Protein AF-A0A9D6IJ43-F1 (afdb_monomer_lite)

Radius of gyration: 37.32 Å; chains: 1; bounding box: 62×107×74 Å

pLDDT: mean 72.72, std 16.73, range [39.19, 91.06]

Secondary structure (DSSP, 8-state):
--------S-TT-HHHHHHHHHHHHHHHHH-HHHHTTEEEEEEETTEEEEEESSHHHHHHHHHTHHHHHHHHHTTGGG--SEEEEEESS--TTTT----------PPPPPPPPP-------------------

Foldseek 3Di:
DDDPDCPDDDPPDPFVVLQVVCQVCVCVLVHDVLNVQKGFDGDDDLETEIEGQDPVSVVVCVVCFVVSQVSLVVVPPSRRPYYDYDYPPDPPPVPPPPPPPPDPPDPDPPPDDPDPPPDDDDDDDDDDDDDDD

Sequence (133 aa):
MSILFDAGRGMADERGYKLALMAGLWRSTVGDAIASNTEVVDWNGPTIDVLCSGPRWKSQLESLRAEILEKLGHLGEHAPTEVRFRLASGDRDDSRPRPRRPRPRRPRPGPRPPASRRVSPRRSGKERTRSSG

Structure (mmCIF, N/CA/C/O backbone):
data_AF-A0A9D6IJ43-F1
#
_entry.id   AF-A0A9D6IJ43-F1
#
loop_
_atom_site.group_PDB
_atom_site.id
_atom_site.type_symbol
_atom_site.label_atom_id
_atom_site.label_alt_id
_atom_site.label_comp_id
_atom_site.label_asym_id
_atom_site.label_entity_id
_atom_site.label_seq_id
_atom_site.pdbx_PDB_ins_code
_atom_site.Cartn_x
_atom_site.Cartn_y
_atom_site.Cartn_z
_atom_site.occupancy
_atom_site.B_iso_or_equiv
_atom_site.auth_seq_id
_atom_site.auth_comp_id
_atom_site.auth_asym_id
_atom_site.auth_atom_id
_atom_site.pdbx_PDB_model_num
ATOM 1 N N . MET A 1 1 ? 1.209 -20.454 -10.148 1.00 39.19 1 MET A N 1
ATOM 2 C CA . MET A 1 1 ? 2.577 -19.897 -10.124 1.00 39.19 1 MET A CA 1
ATOM 3 C C . MET A 1 1 ? 2.798 -19.329 -8.738 1.00 39.19 1 MET A C 1
ATOM 5 O O . MET A 1 1 ? 2.276 -18.266 -8.440 1.00 39.19 1 MET A O 1
ATOM 9 N N . SER A 1 2 ? 3.448 -20.103 -7.873 1.00 44.28 2 SER A N 1
ATOM 10 C CA . SER A 1 2 ? 3.738 -19.714 -6.494 1.00 44.28 2 SER A CA 1
ATOM 11 C C . SER A 1 2 ? 5.074 -18.985 -6.483 1.00 44.28 2 SER A C 1
ATOM 13 O O . SER A 1 2 ? 6.088 -19.573 -6.853 1.00 44.28 2 SER A O 1
ATOM 15 N N . ILE A 1 3 ? 5.064 -17.705 -6.123 1.00 49.53 3 ILE A N 1
ATOM 16 C CA . ILE A 1 3 ? 6.289 -16.931 -5.935 1.00 49.53 3 ILE A CA 1
ATOM 17 C C . ILE A 1 3 ? 6.798 -17.289 -4.540 1.00 49.53 3 ILE A C 1
ATOM 19 O O . ILE A 1 3 ? 6.178 -16.965 -3.528 1.00 49.53 3 ILE A O 1
ATOM 23 N N . LEU A 1 4 ? 7.865 -18.079 -4.522 1.00 45.38 4 LEU A N 1
ATOM 24 C CA . LEU A 1 4 ? 8.601 -18.486 -3.338 1.00 45.38 4 LEU A CA 1
ATOM 25 C C . LEU A 1 4 ? 9.279 -17.226 -2.777 1.00 45.38 4 LEU A C 1
ATOM 27 O O . LEU A 1 4 ? 10.245 -16.742 -3.362 1.00 45.38 4 LEU A O 1
ATOM 31 N N . PHE A 1 5 ? 8.733 -16.654 -1.702 1.00 44.56 5 PHE A N 1
ATOM 32 C CA . PHE A 1 5 ? 9.404 -15.591 -0.954 1.00 44.56 5 PHE A CA 1
ATOM 33 C C . PHE A 1 5 ? 10.703 -16.175 -0.392 1.00 44.56 5 PHE A C 1
ATOM 35 O O . PHE A 1 5 ? 10.680 -17.097 0.425 1.00 44.56 5 PHE A O 1
ATOM 42 N N . ASP A 1 6 ? 11.828 -15.670 -0.888 1.00 40.28 6 ASP A N 1
ATOM 43 C CA . ASP A 1 6 ? 13.179 -16.007 -0.453 1.00 40.28 6 ASP A CA 1
ATOM 44 C C . ASP A 1 6 ? 13.350 -15.541 1.006 1.00 40.28 6 ASP A C 1
ATOM 46 O O . ASP A 1 6 ? 13.722 -14.406 1.301 1.00 40.28 6 ASP A O 1
ATOM 50 N N . ALA A 1 7 ? 12.967 -16.405 1.950 1.00 46.34 7 ALA A N 1
ATOM 51 C CA . ALA A 1 7 ? 13.011 -16.180 3.397 1.00 46.34 7 ALA A CA 1
ATOM 52 C C . ALA A 1 7 ? 14.439 -16.352 3.959 1.00 46.34 7 ALA A C 1
ATOM 54 O O . ALA A 1 7 ? 14.655 -17.011 4.976 1.00 46.34 7 ALA A O 1
ATOM 55 N N . GLY A 1 8 ? 15.432 -15.803 3.255 1.00 41.31 8 GLY A N 1
ATOM 56 C CA . GLY A 1 8 ? 16.832 -16.199 3.358 1.00 41.31 8 GLY A CA 1
ATOM 57 C C . GLY A 1 8 ? 17.822 -15.119 3.795 1.00 41.31 8 GLY A C 1
ATOM 58 O O . GLY A 1 8 ? 18.982 -15.227 3.419 1.00 41.31 8 GLY A O 1
ATOM 59 N N . ARG A 1 9 ? 17.440 -14.072 4.546 1.00 46.19 9 ARG A N 1
ATOM 60 C CA . ARG A 1 9 ? 18.392 -13.211 5.299 1.00 46.19 9 ARG A CA 1
ATOM 61 C C . ARG A 1 9 ? 17.660 -12.133 6.106 1.00 46.19 9 ARG A C 1
ATOM 63 O O . ARG A 1 9 ? 17.075 -11.237 5.518 1.00 46.19 9 ARG A O 1
ATOM 70 N N . GLY A 1 10 ? 17.762 -12.177 7.437 1.00 43.44 10 GLY A N 1
ATOM 71 C CA . GLY A 1 10 ? 17.413 -11.035 8.299 1.00 43.44 10 GLY A CA 1
ATOM 72 C C . GLY A 1 10 ? 16.190 -11.211 9.204 1.00 43.44 10 GLY A C 1
ATOM 73 O O . GLY A 1 10 ? 15.339 -10.335 9.256 1.00 43.44 10 GLY A O 1
ATOM 74 N N . MET A 1 11 ? 16.101 -12.297 9.982 1.00 47.94 11 MET A N 1
ATOM 75 C CA . MET A 1 11 ? 15.107 -12.404 11.072 1.00 47.94 11 MET A CA 1
ATOM 76 C C . MET A 1 11 ? 15.395 -11.480 12.284 1.00 47.94 11 MET A C 1
ATOM 78 O O . MET A 1 11 ? 14.713 -11.587 13.297 1.00 47.94 11 MET A O 1
ATOM 82 N N . ALA A 1 12 ? 16.388 -10.583 12.215 1.00 56.03 12 ALA A N 1
ATOM 83 C CA . ALA A 1 12 ? 16.789 -9.711 13.329 1.00 56.03 12 ALA A CA 1
ATOM 84 C C . ALA A 1 12 ? 16.424 -8.226 13.140 1.00 56.03 12 ALA A C 1
ATOM 86 O O . ALA A 1 12 ? 16.689 -7.424 14.032 1.00 56.03 12 ALA A O 1
ATOM 87 N N . ASP A 1 13 ? 15.810 -7.853 12.013 1.00 72.12 13 ASP A N 1
ATOM 88 C CA . ASP A 1 13 ? 15.420 -6.469 11.752 1.00 72.12 13 ASP A CA 1
ATOM 89 C C . ASP A 1 13 ? 13.925 -6.276 12.028 1.00 72.12 13 ASP A C 1
ATOM 91 O O . ASP A 1 13 ? 13.072 -6.904 11.398 1.00 72.12 13 ASP A O 1
ATOM 95 N N . GLU A 1 14 ? 13.593 -5.352 12.937 1.00 74.75 14 GLU A N 1
ATOM 96 C CA . GLU A 1 14 ? 12.218 -4.918 13.251 1.00 74.75 14 GLU A CA 1
ATOM 97 C C . GLU A 1 14 ? 11.404 -4.615 11.974 1.00 74.75 14 GLU A C 1
ATOM 99 O O . GLU A 1 14 ? 10.199 -4.862 11.900 1.00 74.75 14 GLU A O 1
ATOM 104 N N . ARG A 1 15 ? 12.091 -4.136 10.930 1.00 78.69 15 ARG A N 1
ATOM 105 C CA . ARG A 1 15 ? 11.533 -3.875 9.599 1.00 78.69 15 ARG A CA 1
ATOM 106 C C . ARG A 1 15 ? 10.999 -5.134 8.922 1.00 78.69 15 ARG A C 1
ATOM 108 O O . ARG A 1 15 ? 9.899 -5.093 8.385 1.00 78.69 15 ARG A O 1
ATOM 115 N N . GLY A 1 16 ? 11.739 -6.241 8.968 1.00 80.69 16 GLY A N 1
ATOM 116 C CA . GLY A 1 16 ? 11.326 -7.508 8.361 1.00 80.69 16 GLY A CA 1
ATOM 117 C C . GLY A 1 16 ? 10.090 -8.090 9.045 1.00 80.69 16 GLY A C 1
ATOM 118 O O . GLY A 1 16 ? 9.164 -8.539 8.372 1.00 80.69 16 GLY A O 1
ATOM 119 N N . TYR A 1 17 ? 10.028 -7.991 10.378 1.00 83.75 17 TYR A N 1
ATOM 120 C CA . TYR A 1 17 ? 8.843 -8.381 11.145 1.00 83.75 17 TYR A CA 1
ATOM 121 C C . TYR A 1 17 ? 7.620 -7.522 10.788 1.00 83.75 17 TYR A C 1
ATOM 123 O O . TYR A 1 17 ? 6.562 -8.063 10.463 1.00 83.75 17 TYR A O 1
ATOM 131 N N . LYS A 1 18 ? 7.765 -6.188 10.783 1.00 84.56 18 LYS A N 1
ATOM 132 C CA . LYS A 1 18 ? 6.673 -5.267 10.423 1.00 84.56 18 LYS A CA 1
ATOM 133 C C . LYS A 1 18 ? 6.206 -5.469 8.983 1.00 84.56 18 LYS A C 1
ATOM 135 O O . LYS A 1 18 ? 5.003 -5.483 8.739 1.00 84.56 18 LYS A O 1
ATOM 140 N N . LEU A 1 19 ? 7.126 -5.694 8.046 1.00 85.44 19 LEU A N 1
ATOM 141 C CA . LEU A 1 19 ? 6.802 -5.983 6.651 1.00 85.44 19 LEU A CA 1
ATOM 142 C C . LEU A 1 19 ? 5.989 -7.277 6.515 1.00 85.44 19 LEU A C 1
ATOM 144 O O . LEU A 1 19 ? 4.954 -7.273 5.854 1.00 85.44 19 LEU A O 1
ATOM 148 N N . ALA A 1 20 ? 6.409 -8.362 7.174 1.00 85.12 20 ALA A N 1
ATOM 149 C CA . ALA A 1 20 ? 5.684 -9.632 7.151 1.00 85.12 20 ALA A CA 1
ATOM 150 C C . ALA A 1 20 ? 4.283 -9.510 7.777 1.00 85.12 20 ALA A C 1
ATOM 152 O O . ALA A 1 20 ? 3.307 -10.026 7.228 1.00 85.12 20 ALA A O 1
ATOM 153 N N . LEU A 1 21 ? 4.171 -8.780 8.892 1.00 86.19 21 LEU A N 1
ATOM 154 C CA . LEU A 1 21 ? 2.898 -8.513 9.558 1.00 86.19 21 LEU A CA 1
ATOM 155 C C . LEU A 1 21 ? 1.961 -7.685 8.663 1.00 86.19 21 LEU A C 1
ATOM 157 O O . LEU A 1 21 ? 0.797 -8.048 8.491 1.00 86.19 21 LEU A O 1
ATOM 161 N N . MET A 1 22 ? 2.472 -6.629 8.021 1.00 85.94 22 MET A N 1
ATOM 162 C CA . MET A 1 22 ? 1.709 -5.854 7.039 1.00 85.94 22 MET A CA 1
ATOM 163 C C . MET A 1 22 ? 1.284 -6.698 5.845 1.00 85.94 22 MET A C 1
ATOM 165 O O . MET A 1 22 ? 0.126 -6.629 5.455 1.00 85.94 22 MET A O 1
ATOM 169 N N . ALA A 1 23 ? 2.178 -7.506 5.273 1.00 85.50 23 ALA A N 1
ATOM 170 C CA . ALA A 1 23 ? 1.862 -8.351 4.125 1.00 85.50 23 ALA A CA 1
ATOM 171 C C . ALA A 1 23 ? 0.739 -9.354 4.448 1.00 85.50 23 ALA A C 1
ATOM 173 O O . ALA A 1 23 ? -0.162 -9.554 3.632 1.00 85.50 23 ALA A O 1
ATOM 174 N N . GLY A 1 24 ? 0.745 -9.926 5.658 1.00 85.69 24 GLY A N 1
ATOM 175 C CA . GLY A 1 24 ? -0.317 -10.816 6.131 1.00 85.69 24 GLY A CA 1
ATOM 176 C C . GLY A 1 24 ? -1.665 -10.114 6.327 1.00 85.69 24 GLY A C 1
ATOM 177 O O . GLY A 1 24 ? -2.709 -10.679 6.008 1.00 85.69 24 GLY A O 1
ATOM 178 N N . LEU A 1 25 ? -1.654 -8.870 6.812 1.00 87.00 25 LEU A N 1
ATOM 179 C CA . LEU A 1 25 ? -2.871 -8.097 7.082 1.00 87.00 25 LEU A CA 1
ATOM 180 C C . LEU A 1 25 ? -3.409 -7.356 5.859 1.00 87.00 25 LEU A C 1
ATOM 182 O O . LEU A 1 25 ? -4.608 -7.096 5.781 1.00 87.00 25 LEU A O 1
ATOM 186 N N . TRP A 1 26 ? -2.547 -7.045 4.891 1.00 87.69 26 TRP A N 1
ATOM 187 C CA . TRP A 1 26 ? -2.874 -6.248 3.714 1.00 87.69 26 TRP A CA 1
ATOM 188 C C . TRP A 1 26 ? -4.110 -6.791 3.004 1.00 87.69 26 TRP A C 1
ATOM 190 O O . TRP A 1 26 ? -5.077 -6.065 2.783 1.00 87.69 26 TRP A O 1
ATOM 200 N N . ARG A 1 27 ? -4.127 -8.103 2.747 1.00 87.81 27 ARG A N 1
ATOM 201 C CA . ARG A 1 27 ? -5.237 -8.787 2.078 1.00 87.81 27 ARG A CA 1
ATOM 202 C C . ARG A 1 27 ? -6.573 -8.623 2.800 1.00 87.81 27 ARG A C 1
ATOM 204 O O . ARG A 1 27 ? -7.579 -8.380 2.140 1.00 87.81 27 ARG A O 1
ATOM 211 N N . SER A 1 28 ? -6.580 -8.697 4.127 1.00 86.94 28 SER A N 1
ATOM 212 C CA . SER A 1 28 ? -7.786 -8.503 4.941 1.00 86.94 28 SER A CA 1
ATOM 213 C C . SER A 1 28 ? -8.228 -7.037 4.988 1.00 86.94 28 SER A C 1
ATOM 215 O O . SER A 1 28 ? -9.421 -6.757 5.043 1.00 86.94 28 SER A O 1
ATOM 217 N N . THR A 1 29 ? -7.280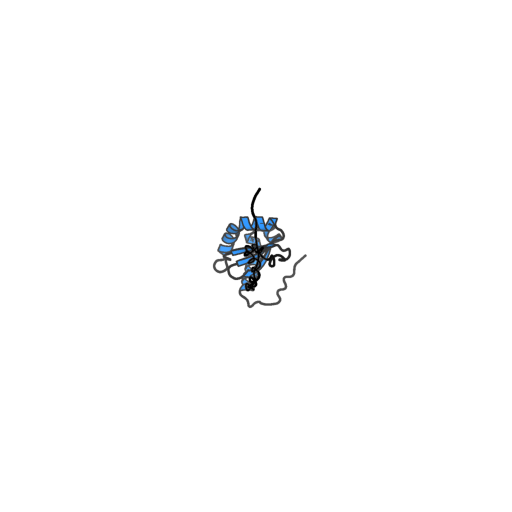 -6.100 4.926 1.00 86.94 29 THR A N 1
ATOM 218 C CA . THR A 1 29 ? -7.546 -4.657 4.986 1.00 86.94 29 THR A CA 1
ATOM 219 C C . THR A 1 29 ? -8.121 -4.102 3.683 1.00 86.94 29 THR A C 1
ATOM 221 O O . THR A 1 29 ? -9.099 -3.350 3.706 1.00 86.94 29 THR A O 1
ATOM 224 N N . VAL A 1 30 ? -7.510 -4.446 2.543 1.00 85.31 30 VAL A N 1
ATOM 225 C CA . VAL A 1 30 ? -7.885 -3.898 1.226 1.00 85.31 30 VAL A CA 1
ATOM 226 C C . VAL A 1 30 ? -8.780 -4.830 0.405 1.00 85.31 30 VAL A C 1
ATOM 228 O O . VAL A 1 30 ? -9.408 -4.394 -0.558 1.00 85.31 30 VAL A O 1
ATOM 231 N N . GLY A 1 31 ? -8.865 -6.107 0.780 1.00 87.38 31 GLY A N 1
ATOM 232 C CA . GLY A 1 31 ? -9.638 -7.129 0.081 1.00 87.38 31 GLY A CA 1
ATOM 233 C C . GLY A 1 31 ? -8.871 -7.835 -1.042 1.00 87.38 31 GLY A C 1
ATOM 234 O O . GLY A 1 31 ? -7.874 -7.341 -1.576 1.00 87.38 31 GLY A O 1
ATOM 235 N N . ASP A 1 32 ? -9.379 -9.007 -1.433 1.00 85.81 32 ASP A N 1
ATOM 236 C CA . ASP A 1 32 ? -8.745 -9.929 -2.387 1.00 85.81 32 ASP A CA 1
ATOM 237 C C . ASP A 1 32 ? -8.394 -9.296 -3.736 1.00 85.81 32 ASP A C 1
ATOM 239 O O . ASP A 1 32 ? -7.309 -9.522 -4.276 1.00 85.81 32 ASP A O 1
ATOM 243 N N . ALA A 1 33 ? -9.310 -8.498 -4.290 1.00 84.00 33 ALA A N 1
ATOM 244 C CA . ALA A 1 33 ? -9.143 -7.900 -5.611 1.00 84.00 33 ALA A CA 1
ATOM 245 C C . ALA A 1 33 ? -7.975 -6.906 -5.648 1.00 84.00 33 ALA A C 1
ATOM 247 O O . ALA A 1 33 ? -7.201 -6.895 -6.608 1.00 84.00 33 ALA A O 1
ATOM 248 N N . ILE A 1 34 ? -7.834 -6.097 -4.595 1.00 85.44 34 ILE A N 1
ATOM 249 C CA . ILE A 1 34 ? -6.750 -5.123 -4.476 1.00 85.44 34 ILE A CA 1
ATOM 250 C C . ILE A 1 34 ? -5.448 -5.856 -4.167 1.00 85.44 34 ILE A C 1
ATOM 252 O O . ILE A 1 34 ? -4.477 -5.682 -4.895 1.00 85.44 34 ILE A O 1
ATOM 256 N N . ALA A 1 35 ? -5.451 -6.749 -3.174 1.00 88.31 35 ALA A N 1
ATOM 257 C CA . ALA A 1 35 ? -4.272 -7.514 -2.776 1.00 88.31 35 ALA A CA 1
ATOM 258 C C . ALA A 1 35 ? -3.681 -8.361 -3.914 1.00 88.31 35 ALA A C 1
ATOM 260 O O . ALA A 1 35 ? -2.473 -8.516 -3.998 1.00 88.31 35 ALA A O 1
ATOM 261 N N . SER A 1 36 ? -4.504 -8.849 -4.845 1.00 87.62 36 SER A N 1
ATOM 262 C CA . SER A 1 36 ? -4.017 -9.577 -6.029 1.00 87.62 36 SER A CA 1
ATOM 263 C C . SER A 1 36 ? -3.282 -8.686 -7.041 1.00 87.62 36 SER A C 1
ATOM 265 O O . SER A 1 36 ? -2.585 -9.185 -7.919 1.00 87.62 36 SER A O 1
ATOM 267 N N . ASN A 1 37 ? -3.461 -7.368 -6.954 1.00 88.44 37 ASN A N 1
ATOM 268 C CA . ASN A 1 37 ? -2.888 -6.373 -7.860 1.00 88.44 37 ASN A CA 1
ATOM 269 C C . ASN A 1 37 ? -1.852 -5.470 -7.180 1.00 88.44 37 ASN A C 1
ATOM 271 O O . ASN A 1 37 ? -1.329 -4.548 -7.815 1.00 88.44 37 ASN A O 1
ATOM 275 N N . THR A 1 38 ? -1.572 -5.710 -5.900 1.00 89.56 38 THR A N 1
ATOM 276 C CA . THR A 1 38 ? -0.697 -4.874 -5.083 1.00 89.56 38 THR A CA 1
ATOM 277 C C . THR A 1 38 ? 0.160 -5.715 -4.160 1.00 89.56 38 THR A C 1
ATOM 279 O O . THR A 1 38 ? -0.333 -6.678 -3.586 1.00 89.56 38 THR A O 1
ATOM 282 N N . GLU A 1 39 ? 1.390 -5.292 -3.928 1.00 88.06 39 GLU A N 1
ATOM 283 C CA . GLU A 1 39 ? 2.331 -5.992 -3.064 1.00 88.06 39 GLU A CA 1
ATOM 284 C C . GLU A 1 39 ? 3.021 -4.997 -2.134 1.00 88.06 39 GLU A C 1
ATOM 286 O O . GLU A 1 39 ? 3.467 -3.940 -2.579 1.00 88.06 39 GLU A O 1
ATOM 291 N N . VAL A 1 40 ? 3.099 -5.314 -0.841 1.00 89.50 40 VAL A N 1
ATOM 292 C CA . VAL A 1 40 ? 3.868 -4.515 0.122 1.00 89.50 40 VAL A CA 1
ATOM 293 C C . VAL A 1 40 ? 5.327 -4.933 0.003 1.00 89.50 40 VAL A C 1
ATOM 295 O O . VAL A 1 40 ? 5.652 -6.094 0.229 1.00 89.50 40 VAL A O 1
ATOM 298 N N . VAL A 1 41 ? 6.194 -3.997 -0.370 1.00 88.62 41 VAL A N 1
ATOM 299 C CA . VAL A 1 41 ? 7.583 -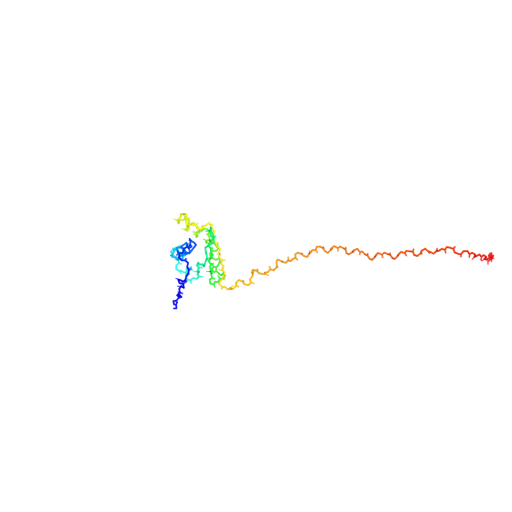4.312 -0.740 1.00 88.62 41 VAL A CA 1
ATOM 300 C C . VAL A 1 41 ? 8.579 -3.832 0.291 1.00 88.62 41 VAL A C 1
ATOM 302 O O . VAL A 1 41 ? 9.608 -4.473 0.485 1.00 88.62 41 VAL A O 1
ATOM 305 N N . ASP A 1 42 ? 8.288 -2.716 0.954 1.00 85.38 42 ASP A N 1
ATOM 306 C CA . ASP A 1 42 ? 9.209 -2.156 1.932 1.00 85.38 42 ASP A CA 1
ATOM 307 C C . ASP A 1 42 ? 8.479 -1.430 3.065 1.00 85.38 42 ASP A C 1
ATOM 309 O O . ASP A 1 42 ? 7.359 -0.927 2.910 1.00 85.38 42 ASP A O 1
ATOM 313 N N . TRP A 1 43 ? 9.153 -1.379 4.211 1.00 85.25 43 TRP A N 1
ATOM 314 C CA . TRP A 1 43 ? 8.733 -0.677 5.412 1.00 85.25 43 TRP A CA 1
ATOM 315 C C . TRP A 1 43 ? 9.828 0.307 5.832 1.00 85.25 43 TRP A C 1
ATOM 317 O O . TRP A 1 43 ? 10.869 -0.072 6.380 1.00 85.25 43 TRP A O 1
ATOM 327 N N . ASN A 1 44 ? 9.568 1.598 5.638 1.00 83.62 44 ASN A N 1
ATOM 328 C CA . ASN A 1 44 ? 10.489 2.673 5.977 1.00 83.62 44 ASN A CA 1
ATOM 329 C C . ASN A 1 44 ? 9.962 3.499 7.160 1.00 83.62 44 ASN A C 1
ATOM 331 O O . ASN A 1 44 ? 9.520 4.636 7.002 1.00 83.62 44 ASN A O 1
ATOM 335 N N . GLY A 1 45 ? 9.995 2.918 8.362 1.00 82.06 45 GLY A N 1
ATOM 336 C CA . GLY A 1 45 ? 9.615 3.615 9.596 1.0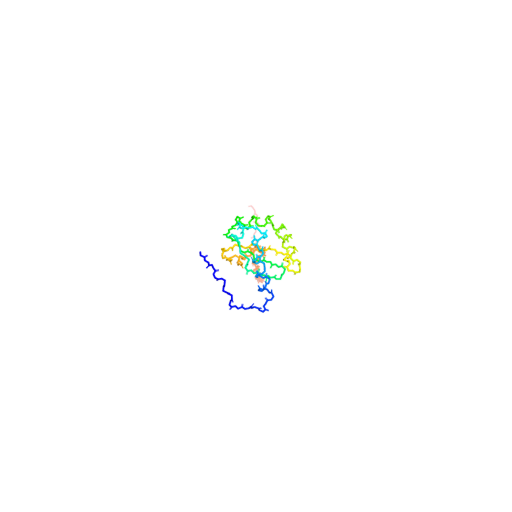0 82.06 45 GLY A CA 1
ATOM 337 C C . GLY A 1 45 ? 8.106 3.883 9.672 1.00 82.06 45 GLY A C 1
ATOM 338 O O . GLY A 1 45 ? 7.369 2.933 9.894 1.00 82.06 45 GLY A O 1
ATOM 339 N N . PRO A 1 46 ? 7.618 5.129 9.535 1.00 85.75 46 PRO A N 1
ATOM 340 C CA . PRO A 1 46 ? 6.181 5.410 9.496 1.00 85.75 46 PRO A CA 1
ATOM 341 C C . PRO A 1 46 ? 5.546 5.179 8.116 1.00 85.75 46 PRO A C 1
ATOM 343 O O . PRO A 1 46 ? 4.328 5.307 7.988 1.00 85.75 46 PRO A O 1
ATOM 346 N N . THR A 1 47 ? 6.340 4.886 7.082 1.00 87.88 47 THR A N 1
ATOM 347 C CA . THR A 1 47 ? 5.865 4.819 5.696 1.00 87.88 47 THR A CA 1
ATOM 348 C C . THR A 1 47 ? 5.971 3.409 5.126 1.00 87.88 47 THR A C 1
ATOM 350 O O . THR A 1 47 ? 7.054 2.823 5.138 1.00 87.88 47 THR A O 1
ATOM 353 N N . ILE A 1 48 ? 4.879 2.899 4.548 1.00 90.12 48 ILE A N 1
ATOM 354 C CA . ILE A 1 48 ? 4.899 1.664 3.748 1.00 90.12 48 ILE A CA 1
ATOM 355 C C . ILE A 1 48 ? 4.953 1.944 2.257 1.00 90.12 48 ILE A C 1
ATOM 357 O O . ILE A 1 48 ? 4.280 2.843 1.751 1.00 90.12 48 ILE A O 1
ATOM 361 N N . ASP A 1 49 ? 5.726 1.127 1.552 1.00 89.94 49 ASP A N 1
ATOM 362 C CA . ASP A 1 49 ? 5.813 1.143 0.101 1.00 89.94 49 ASP A CA 1
ATOM 363 C C . ASP A 1 49 ? 5.058 -0.039 -0.499 1.00 89.94 49 ASP A C 1
ATOM 365 O O . ASP A 1 49 ? 5.367 -1.205 -0.244 1.00 89.94 49 ASP A O 1
ATOM 369 N N . VAL A 1 50 ? 4.076 0.285 -1.338 1.00 90.44 50 VAL A N 1
ATOM 370 C CA . VAL A 1 50 ? 3.209 -0.690 -1.996 1.00 90.44 50 VAL A CA 1
ATOM 371 C C . VAL A 1 50 ? 3.394 -0.591 -3.504 1.00 90.44 50 VAL A C 1
ATOM 373 O O . VAL A 1 50 ? 3.120 0.449 -4.111 1.00 90.44 50 VAL A O 1
ATOM 376 N N . LEU A 1 51 ? 3.847 -1.675 -4.127 1.00 90.81 51 LEU A N 1
ATOM 377 C CA . LEU A 1 51 ? 3.868 -1.813 -5.576 1.00 90.81 51 LEU A CA 1
ATOM 378 C C . LEU A 1 51 ? 2.473 -2.144 -6.090 1.00 90.81 51 LEU A C 1
ATOM 380 O O . LEU A 1 51 ? 1.779 -2.995 -5.551 1.00 90.81 51 LEU A O 1
ATOM 384 N N . CYS A 1 52 ? 2.080 -1.486 -7.171 1.00 89.62 52 CYS A N 1
ATOM 385 C CA . CYS A 1 52 ? 0.826 -1.698 -7.874 1.00 89.62 52 CYS A CA 1
ATOM 386 C C . CYS A 1 52 ? 1.115 -2.243 -9.276 1.00 89.62 52 CYS A C 1
ATOM 388 O O . CYS A 1 52 ? 2.051 -1.789 -9.947 1.00 89.62 52 CYS A O 1
ATOM 390 N N . SER A 1 53 ? 0.261 -3.147 -9.755 1.00 86.50 53 SER A N 1
ATOM 391 C CA . SER A 1 53 ? 0.369 -3.747 -11.091 1.00 86.50 53 SER A CA 1
ATOM 392 C C . SER A 1 53 ? 0.135 -2.749 -12.234 1.00 86.50 53 SER A C 1
ATOM 394 O O . SER A 1 53 ? 0.587 -2.976 -13.354 1.00 86.50 53 SER A O 1
ATOM 396 N N . GLY A 1 54 ? -0.533 -1.616 -11.975 1.00 86.12 54 GLY A N 1
ATOM 397 C CA . GLY A 1 54 ? -0.805 -0.610 -13.000 1.00 86.12 54 GLY A CA 1
ATOM 398 C C . GLY A 1 54 ? -1.317 0.741 -12.479 1.00 86.12 54 GLY A C 1
ATOM 399 O O . GLY A 1 54 ? -1.713 0.864 -11.317 1.00 86.12 54 GLY A O 1
ATOM 400 N N . PRO A 1 55 ? -1.336 1.775 -13.345 1.00 86.94 55 PRO A N 1
ATOM 401 C CA . PRO A 1 55 ? -1.682 3.154 -12.978 1.00 86.94 55 PRO A CA 1
ATOM 402 C C . PRO A 1 55 ? -3.124 3.307 -12.492 1.00 86.94 55 PRO A C 1
ATOM 404 O O . PRO A 1 55 ? -3.378 4.094 -11.586 1.00 86.94 55 PRO A O 1
ATOM 407 N N . ARG A 1 56 ? -4.057 2.510 -13.030 1.00 88.75 56 ARG A N 1
ATOM 408 C CA . ARG A 1 56 ? -5.452 2.480 -12.569 1.00 88.75 56 ARG A CA 1
ATOM 409 C C . ARG A 1 56 ? -5.549 2.113 -11.087 1.00 88.75 56 ARG A C 1
ATOM 411 O O . ARG A 1 56 ? -6.235 2.800 -10.338 1.00 88.75 56 ARG A O 1
ATOM 418 N N . TRP A 1 57 ? -4.841 1.061 -10.675 1.00 88.88 57 TRP A N 1
ATOM 419 C CA . TRP A 1 57 ? -4.813 0.615 -9.282 1.00 88.88 57 TRP A CA 1
ATOM 420 C C . TRP A 1 57 ? -4.177 1.655 -8.376 1.00 88.88 57 TRP A C 1
ATOM 422 O O . TRP A 1 57 ? -4.744 1.968 -7.336 1.00 88.88 57 TRP A O 1
ATOM 432 N N . LYS A 1 58 ? -3.072 2.269 -8.813 1.00 88.56 58 LYS A N 1
ATOM 433 C CA . LYS A 1 58 ? -2.458 3.382 -8.087 1.00 88.56 58 LYS A CA 1
ATOM 434 C C . LYS A 1 58 ? -3.454 4.523 -7.844 1.00 88.56 58 LYS A C 1
ATOM 436 O O . LYS A 1 58 ? -3.623 4.934 -6.706 1.00 88.56 58 LYS A O 1
ATOM 441 N N . SER A 1 59 ? -4.143 5.014 -8.876 1.00 90.12 59 SER A N 1
ATOM 442 C CA . SER A 1 59 ? -5.122 6.103 -8.719 1.00 90.12 59 SER A CA 1
ATOM 443 C C . SER A 1 59 ? -6.294 5.727 -7.804 1.00 90.12 59 SER A C 1
ATOM 445 O O . SER A 1 59 ? -6.751 6.552 -7.012 1.00 90.12 59 SER A O 1
ATOM 447 N N . GLN A 1 60 ? -6.768 4.482 -7.888 1.00 90.00 60 GLN A N 1
ATOM 448 C CA . GLN A 1 60 ? -7.830 3.980 -7.018 1.00 90.00 60 GLN A CA 1
ATOM 449 C C . GLN A 1 60 ? -7.375 3.918 -5.553 1.00 90.00 60 GLN A C 1
ATOM 451 O O . GLN A 1 60 ? -8.086 4.387 -4.671 1.00 90.00 60 GLN A O 1
ATOM 456 N N . LEU A 1 61 ? -6.177 3.399 -5.298 1.00 89.62 61 LEU A N 1
ATOM 457 C CA . LEU A 1 61 ? -5.595 3.295 -3.960 1.00 89.62 61 LEU A CA 1
ATOM 458 C C . LEU A 1 61 ? -5.285 4.650 -3.334 1.00 89.62 61 LEU A C 1
ATOM 460 O O . LEU A 1 61 ? -5.538 4.835 -2.151 1.00 89.62 61 LEU A O 1
ATOM 464 N N . GLU A 1 62 ? -4.803 5.612 -4.122 1.00 90.75 62 GLU A N 1
ATOM 465 C CA . GLU A 1 62 ? -4.616 6.993 -3.659 1.00 90.75 62 GLU A CA 1
ATOM 466 C C . GLU A 1 62 ? -5.943 7.610 -3.196 1.00 90.75 62 GLU A C 1
ATOM 468 O O . GLU A 1 62 ? -5.982 8.309 -2.188 1.00 90.75 62 GLU A O 1
ATOM 473 N N . SER A 1 63 ? -7.050 7.296 -3.877 1.00 91.06 63 SER A N 1
ATOM 474 C CA . SER A 1 63 ? -8.383 7.764 -3.469 1.00 91.06 63 SER A CA 1
ATOM 475 C C . SER A 1 63 ? -8.863 7.097 -2.174 1.00 91.06 63 SER A C 1
ATOM 477 O O . SER A 1 63 ? -9.573 7.715 -1.388 1.00 91.06 63 SER A 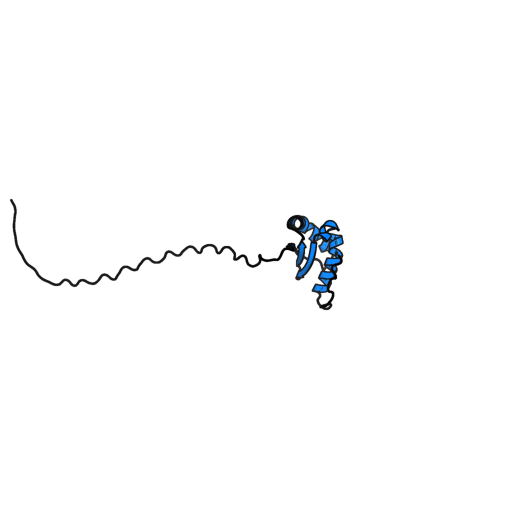O 1
ATOM 479 N N . LEU A 1 64 ? -8.447 5.850 -1.933 1.00 90.00 64 LEU A N 1
ATOM 480 C CA . LEU A 1 64 ? -8.759 5.074 -0.728 1.00 90.00 64 LEU A CA 1
ATOM 481 C C . LEU A 1 64 ? -7.703 5.229 0.377 1.00 90.00 64 LEU A C 1
ATOM 483 O O . LEU A 1 64 ? -7.800 4.583 1.417 1.00 90.00 64 LEU A O 1
ATOM 487 N N . ARG A 1 65 ? -6.687 6.079 0.184 1.00 89.56 65 ARG A N 1
ATOM 488 C CA . ARG A 1 65 ? -5.527 6.183 1.078 1.00 89.56 65 ARG A CA 1
ATOM 489 C C . ARG A 1 65 ? -5.921 6.465 2.525 1.00 89.56 65 ARG A C 1
ATOM 491 O O . ARG A 1 65 ? -5.359 5.853 3.427 1.00 89.56 65 ARG A O 1
ATOM 498 N N . ALA A 1 66 ? -6.868 7.378 2.736 1.00 89.31 66 ALA A N 1
ATOM 499 C CA . ALA A 1 66 ? -7.341 7.735 4.071 1.00 89.31 66 ALA A CA 1
ATOM 500 C C . ALA A 1 66 ? -8.023 6.547 4.767 1.00 89.31 66 ALA A C 1
ATOM 502 O O . ALA A 1 66 ? -7.688 6.238 5.903 1.00 89.31 66 ALA A O 1
ATOM 503 N N . GLU A 1 67 ? -8.896 5.831 4.054 1.00 89.19 67 GLU A N 1
ATOM 504 C CA . GLU A 1 67 ? -9.594 4.651 4.577 1.00 89.19 67 GLU A CA 1
ATOM 505 C C . GLU A 1 67 ? -8.617 3.504 4.882 1.00 89.19 67 GLU A C 1
ATOM 507 O O . GLU A 1 67 ? -8.733 2.824 5.898 1.00 89.19 67 GLU A O 1
ATOM 512 N N . ILE A 1 68 ? -7.614 3.297 4.023 1.00 88.12 68 ILE A N 1
ATOM 513 C CA . ILE A 1 68 ? -6.577 2.281 4.238 1.00 88.12 68 ILE A CA 1
ATOM 514 C C . ILE A 1 68 ? -5.739 2.629 5.471 1.00 88.12 68 ILE A C 1
ATOM 516 O O . ILE A 1 68 ? -5.495 1.756 6.300 1.00 88.12 68 ILE A O 1
ATOM 520 N N . LEU A 1 69 ? -5.321 3.889 5.617 1.00 88.62 69 LEU A N 1
ATOM 521 C CA . LEU A 1 69 ? -4.585 4.352 6.795 1.00 88.62 69 LEU A CA 1
ATOM 522 C C . LEU A 1 69 ? -5.409 4.216 8.076 1.00 88.62 69 LEU A C 1
ATOM 524 O O . LEU A 1 69 ? -4.864 3.798 9.089 1.00 88.62 69 LEU A O 1
ATOM 528 N N . GLU A 1 70 ? -6.707 4.508 8.032 1.00 88.81 70 GLU A N 1
ATOM 529 C CA . GLU A 1 70 ? -7.610 4.323 9.171 1.00 88.81 70 GLU A CA 1
ATOM 530 C C . GLU A 1 70 ? -7.693 2.846 9.579 1.00 88.81 70 GLU A C 1
ATOM 532 O O . GLU A 1 70 ? -7.470 2.506 10.742 1.00 88.81 70 GLU A O 1
ATOM 537 N N . LYS A 1 71 ? -7.897 1.945 8.609 1.00 86.62 71 LYS A N 1
ATOM 538 C CA . LYS A 1 71 ? -7.936 0.496 8.861 1.00 86.62 71 LYS A CA 1
ATOM 539 C C . LYS A 1 71 ? -6.617 -0.039 9.418 1.00 86.62 71 LYS A C 1
ATOM 541 O O . LYS A 1 71 ? -6.626 -0.858 10.333 1.00 86.62 71 LYS A O 1
ATOM 546 N N . LEU A 1 72 ? -5.486 0.429 8.889 1.00 84.31 72 LEU A N 1
ATOM 547 C CA . LEU A 1 72 ? -4.157 0.073 9.394 1.00 84.31 72 LEU A CA 1
ATOM 548 C C . LEU A 1 72 ? -3.849 0.742 10.745 1.00 84.31 72 LEU A C 1
ATOM 550 O O . LEU A 1 72 ? -3.077 0.195 11.527 1.00 84.31 72 LEU A O 1
ATOM 554 N N . GLY A 1 73 ? -4.489 1.872 11.053 1.00 84.31 73 GLY A N 1
ATOM 555 C CA . GLY A 1 73 ? -4.430 2.574 12.337 1.00 84.31 73 GLY A CA 1
ATOM 556 C C . GLY A 1 73 ? -4.851 1.710 13.525 1.00 84.31 73 GLY A C 1
ATOM 557 O O . GLY A 1 73 ? -4.305 1.844 14.619 1.00 84.31 73 GLY A O 1
ATOM 558 N N . HIS A 1 74 ? -5.746 0.745 13.303 1.00 80.19 74 HIS A N 1
ATOM 559 C CA . HIS A 1 74 ? -6.159 -0.217 14.329 1.00 80.19 74 HIS A CA 1
ATOM 560 C C . HIS A 1 74 ? -5.039 -1.165 14.790 1.00 80.19 74 HIS A C 1
ATOM 562 O O . HIS A 1 74 ? -5.217 -1.881 15.773 1.00 80.19 74 HIS A O 1
ATOM 568 N N . LEU A 1 75 ? -3.878 -1.153 14.129 1.00 75.38 75 LEU A N 1
ATOM 569 C CA . LEU A 1 75 ? -2.701 -1.945 14.498 1.00 75.38 75 LEU A CA 1
ATOM 570 C C . LEU A 1 75 ? -1.848 -1.294 15.600 1.00 75.38 75 LEU A C 1
ATOM 572 O O . LEU A 1 75 ? -0.810 -1.840 15.976 1.00 75.38 75 LEU A O 1
ATOM 576 N N . GLY A 1 76 ? -2.282 -0.150 16.142 1.00 77.75 76 GLY A N 1
ATOM 577 C CA . GLY A 1 76 ? -1.660 0.489 17.302 1.00 77.75 76 GLY A CA 1
ATOM 578 C C . GLY A 1 76 ? -0.251 1.000 17.001 1.00 77.75 76 GLY A C 1
ATOM 579 O O . GLY A 1 76 ? -0.042 1.714 16.024 1.00 77.75 76 GLY A O 1
ATOM 580 N N . GLU A 1 77 ? 0.737 0.625 17.819 1.00 74.75 77 GLU A N 1
ATOM 581 C CA . GLU A 1 77 ? 2.140 1.064 17.672 1.00 74.75 77 GLU A CA 1
ATOM 582 C C . GLU A 1 77 ? 2.821 0.607 16.370 1.00 74.75 77 GLU A C 1
ATOM 584 O O . GLU A 1 77 ? 3.919 1.057 16.038 1.00 74.75 77 GLU A O 1
ATOM 589 N N . HIS A 1 78 ? 2.194 -0.295 15.615 1.00 74.31 78 HIS A N 1
ATOM 590 C CA . HIS A 1 78 ? 2.707 -0.780 14.334 1.00 74.31 78 HIS A CA 1
ATOM 591 C C . HIS A 1 78 ? 1.968 -0.190 13.130 1.00 74.31 78 HIS A C 1
ATOM 593 O O . HIS A 1 78 ? 2.219 -0.606 11.999 1.00 74.31 78 HIS A O 1
ATOM 599 N N . ALA A 1 79 ? 1.067 0.769 13.355 1.00 82.31 79 ALA A N 1
ATOM 600 C CA . ALA A 1 79 ? 0.340 1.424 12.285 1.00 82.31 79 ALA A CA 1
ATOM 601 C C . ALA A 1 79 ? 1.260 2.358 11.474 1.00 82.31 79 ALA A C 1
ATOM 603 O O . ALA A 1 79 ? 1.940 3.215 12.050 1.00 82.31 79 ALA A O 1
ATOM 604 N N . PRO A 1 80 ? 1.274 2.247 10.135 1.00 85.06 80 PRO A N 1
ATOM 605 C CA . PRO A 1 80 ? 1.938 3.231 9.299 1.00 85.06 80 PRO A CA 1
ATOM 606 C C . PRO A 1 80 ? 1.196 4.566 9.384 1.00 85.06 80 PRO A C 1
ATOM 608 O O . PRO A 1 80 ? -0.031 4.622 9.352 1.00 85.06 80 PRO A O 1
ATOM 611 N N . THR A 1 81 ? 1.949 5.659 9.453 1.00 86.56 81 THR A N 1
ATOM 612 C CA . THR A 1 81 ? 1.411 7.024 9.351 1.00 86.56 81 THR A CA 1
ATOM 613 C C . THR A 1 81 ? 1.235 7.438 7.888 1.00 86.56 81 THR A C 1
ATOM 615 O O . THR A 1 81 ? 0.465 8.344 7.576 1.00 86.56 81 THR A O 1
ATOM 618 N N . GLU A 1 82 ? 1.946 6.777 6.970 1.00 88.88 82 GLU A N 1
ATOM 619 C CA . GLU A 1 82 ? 1.924 7.087 5.547 1.00 88.88 82 GLU A CA 1
ATOM 620 C C . GLU A 1 82 ? 1.983 5.826 4.668 1.00 88.88 82 GLU A C 1
ATOM 622 O O . GLU A 1 82 ? 2.648 4.842 4.985 1.00 88.88 82 GLU A O 1
ATOM 627 N N . VAL A 1 83 ? 1.301 5.869 3.520 1.00 90.06 83 VAL A N 1
ATOM 628 C CA . VAL A 1 83 ? 1.338 4.826 2.487 1.00 90.06 83 VAL A CA 1
ATOM 629 C C . VAL A 1 83 ? 1.757 5.462 1.172 1.00 90.06 83 VAL A C 1
ATOM 631 O O . VAL A 1 83 ? 1.183 6.474 0.765 1.00 90.06 83 VAL A O 1
ATOM 634 N N . ARG A 1 84 ? 2.743 4.864 0.500 1.00 90.00 84 ARG A N 1
ATOM 635 C CA . ARG A 1 84 ? 3.230 5.304 -0.806 1.00 90.00 84 ARG A CA 1
ATOM 636 C C . ARG A 1 84 ? 3.004 4.220 -1.854 1.00 90.00 84 ARG A C 1
ATOM 638 O O . ARG A 1 84 ? 3.542 3.119 -1.765 1.00 90.00 84 ARG A O 1
ATOM 645 N N . PHE A 1 85 ? 2.238 4.564 -2.886 1.00 90.81 85 PHE A N 1
ATOM 646 C CA . PHE A 1 85 ? 1.910 3.661 -3.986 1.00 90.81 85 PHE A CA 1
ATOM 647 C C . PHE A 1 85 ? 2.846 3.883 -5.183 1.00 90.81 85 PHE A C 1
ATOM 649 O O . PHE A 1 85 ? 2.876 4.950 -5.817 1.00 90.81 85 PHE A O 1
ATOM 656 N N . ARG A 1 86 ? 3.615 2.850 -5.525 1.00 88.81 86 ARG A N 1
ATOM 657 C CA . ARG A 1 86 ? 4.552 2.827 -6.654 1.00 88.81 86 ARG A CA 1
ATOM 658 C C . ARG A 1 86 ? 4.068 1.850 -7.727 1.00 88.81 86 ARG A C 1
ATOM 660 O O . ARG A 1 86 ? 3.254 0.979 -7.456 1.00 88.81 86 ARG A O 1
ATOM 667 N N . LEU A 1 87 ? 4.523 2.007 -8.967 1.00 86.69 87 LEU A N 1
ATOM 668 C CA . LEU A 1 87 ? 4.185 1.081 -10.056 1.00 86.69 87 LEU A CA 1
ATOM 669 C C . LEU A 1 87 ? 5.299 0.048 -10.212 1.00 86.69 87 LEU A C 1
ATOM 671 O O . LEU A 1 87 ? 6.468 0.415 -10.170 1.00 86.69 87 LEU A O 1
ATOM 675 N N . ALA A 1 88 ? 4.944 -1.216 -10.456 1.00 71.25 88 ALA A N 1
ATOM 676 C CA . ALA A 1 88 ? 5.907 -2.304 -10.678 1.00 71.25 88 ALA A CA 1
ATOM 677 C C . ALA A 1 88 ? 6.764 -2.137 -11.955 1.00 71.25 88 ALA A C 1
ATOM 679 O O . ALA A 1 88 ? 7.689 -2.906 -12.206 1.00 71.25 88 ALA A O 1
ATOM 680 N N . SER A 1 89 ? 6.490 -1.116 -12.768 1.00 54.56 89 SER A N 1
ATOM 681 C CA . SER A 1 89 ? 7.270 -0.806 -13.958 1.00 54.56 89 SER A CA 1
ATOM 682 C C . SER A 1 89 ? 8.428 0.113 -13.580 1.00 54.56 89 SER A C 1
ATOM 684 O O . SER A 1 89 ? 8.220 1.308 -13.404 1.00 54.56 89 SER A O 1
ATOM 686 N N . GLY A 1 90 ? 9.614 -0.492 -13.450 1.00 50.78 90 GLY A N 1
ATOM 687 C CA . GLY A 1 90 ? 10.929 0.105 -13.199 1.00 50.78 90 GLY A CA 1
ATOM 688 C C . GLY A 1 90 ? 10.971 1.625 -13.068 1.00 50.78 90 GLY A C 1
ATOM 689 O O . GLY A 1 90 ? 10.799 2.341 -14.055 1.00 50.78 90 GLY A O 1
ATOM 690 N N . ASP A 1 91 ? 11.288 2.068 -11.855 1.00 44.84 91 ASP A N 1
ATOM 691 C CA . ASP A 1 91 ? 11.630 3.425 -11.422 1.00 44.84 91 ASP A CA 1
ATOM 692 C C . ASP A 1 91 ? 12.836 3.992 -12.219 1.00 44.84 91 ASP A C 1
ATOM 694 O O . ASP A 1 91 ? 13.918 4.250 -11.704 1.00 44.84 91 ASP A O 1
ATOM 698 N N . ARG A 1 92 ? 12.683 4.156 -13.539 1.00 46.66 92 ARG A N 1
ATOM 699 C CA . ARG A 1 92 ? 13.593 4.919 -14.406 1.00 46.66 92 ARG A CA 1
ATOM 700 C C . ARG A 1 92 ? 13.283 6.419 -14.371 1.00 46.66 92 ARG A C 1
ATOM 702 O O . ARG A 1 92 ? 13.788 7.144 -15.224 1.00 46.66 92 ARG A O 1
ATOM 709 N N . ASP A 1 93 ? 12.485 6.901 -13.414 1.00 45.06 93 ASP A N 1
ATOM 710 C CA . ASP A 1 93 ? 12.139 8.326 -13.314 1.00 45.06 93 ASP A CA 1
ATOM 711 C C . ASP A 1 93 ? 12.630 9.014 -12.025 1.00 45.06 93 ASP A C 1
ATOM 713 O O . ASP A 1 93 ? 12.313 10.177 -11.820 1.00 45.06 93 ASP A O 1
ATOM 717 N N . ASP A 1 94 ? 13.526 8.410 -11.228 1.00 44.72 94 ASP A N 1
ATOM 718 C CA . ASP A 1 94 ? 14.295 9.159 -10.202 1.00 44.72 94 ASP A CA 1
ATOM 719 C C . ASP A 1 94 ? 15.528 9.888 -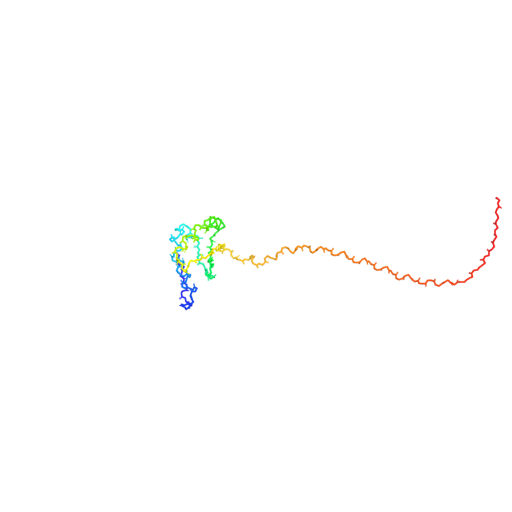10.793 1.00 44.72 94 ASP A C 1
ATOM 721 O O . ASP A 1 94 ? 16.493 10.237 -10.122 1.00 44.72 94 ASP A O 1
ATOM 725 N N . SER A 1 95 ? 15.541 10.129 -12.107 1.00 43.47 95 SER A N 1
ATOM 726 C CA . SER A 1 95 ? 16.600 10.897 -12.776 1.00 43.47 95 SER A CA 1
ATOM 727 C C . SER A 1 95 ? 16.086 11.952 -13.737 1.00 43.47 95 SER A C 1
ATOM 729 O O . SER A 1 95 ? 16.888 12.493 -14.498 1.00 43.47 95 SER A O 1
ATOM 731 N N . ARG A 1 96 ? 14.796 12.325 -13.708 1.00 50.56 96 ARG A N 1
ATOM 732 C CA . ARG A 1 96 ? 14.384 13.538 -14.424 1.00 50.56 96 ARG A CA 1
ATOM 733 C C . ARG A 1 96 ? 15.110 14.720 -13.781 1.00 50.56 96 ARG A C 1
ATOM 735 O O . ARG A 1 96 ? 14.774 15.104 -12.657 1.00 50.56 96 ARG A O 1
ATOM 742 N N . PRO A 1 97 ? 16.088 15.354 -14.460 1.00 47.97 97 PRO A N 1
ATOM 743 C CA . PRO A 1 97 ? 16.590 16.621 -13.979 1.00 47.97 97 PRO A CA 1
ATOM 744 C C . PRO A 1 97 ? 15.368 17.528 -14.020 1.00 47.97 97 PRO A C 1
ATOM 746 O O . PRO A 1 97 ? 14.764 17.685 -15.087 1.00 47.97 97 PRO A O 1
ATOM 749 N N . ARG A 1 98 ? 14.975 18.100 -12.873 1.00 56.28 98 ARG A N 1
ATOM 750 C CA . ARG A 1 98 ? 14.019 19.214 -12.857 1.00 56.28 98 ARG A CA 1
ATOM 751 C C . ARG A 1 98 ? 14.374 20.109 -14.042 1.00 56.28 98 ARG A C 1
ATOM 753 O O . ARG A 1 98 ? 15.567 20.419 -14.163 1.00 56.28 98 ARG A O 1
ATOM 760 N N . PRO A 1 99 ? 13.424 20.490 -14.920 1.00 53.75 99 PRO A N 1
ATOM 761 C CA . PRO A 1 99 ? 13.736 21.381 -16.023 1.00 53.75 99 PRO A CA 1
ATOM 762 C C . PRO A 1 99 ? 14.444 22.573 -15.400 1.00 53.75 99 PRO A C 1
ATOM 764 O O . PRO A 1 99 ? 13.862 23.295 -14.585 1.00 53.75 99 PRO A O 1
ATOM 767 N N . ARG A 1 100 ? 15.754 22.688 -15.660 1.00 58.81 100 ARG A N 1
ATOM 768 C CA . ARG A 1 100 ? 16.559 23.773 -15.120 1.00 58.81 100 ARG A CA 1
ATOM 769 C C . ARG A 1 100 ? 15.870 25.005 -15.664 1.00 58.81 100 ARG A C 1
ATOM 771 O O . ARG A 1 100 ? 15.946 25.234 -16.870 1.00 58.81 100 ARG A O 1
ATOM 778 N N . ARG A 1 101 ? 15.151 25.745 -14.805 1.00 63.00 101 ARG A N 1
ATOM 779 C CA . ARG A 1 101 ? 14.619 27.063 -15.158 1.00 63.00 101 ARG A CA 1
ATOM 780 C C . ARG A 1 101 ? 15.750 27.747 -15.917 1.00 63.00 101 ARG A C 1
ATOM 782 O O . ARG A 1 101 ? 16.852 27.807 -15.354 1.00 63.00 101 ARG A O 1
ATOM 789 N N . PRO A 1 102 ? 15.552 28.158 -17.180 1.00 60.22 102 PRO A N 1
ATOM 790 C CA . PRO A 1 102 ? 16.605 28.841 -17.900 1.00 60.22 102 PRO A CA 1
ATOM 791 C C . PRO A 1 102 ? 17.008 30.015 -17.017 1.00 60.22 102 PRO A C 1
ATOM 793 O O . PRO A 1 102 ? 16.182 30.871 -16.697 1.00 60.22 102 PRO A O 1
ATOM 796 N N . ARG A 1 103 ? 18.251 29.990 -16.516 1.00 64.44 103 ARG A N 1
ATOM 797 C CA . ARG A 1 103 ? 18.787 31.123 -15.765 1.00 64.44 103 ARG A CA 1
ATOM 798 C C . ARG A 1 103 ? 18.568 32.339 -16.663 1.00 64.44 103 ARG A C 1
ATOM 800 O O . ARG A 1 103 ? 18.915 32.237 -17.846 1.00 64.44 103 ARG A O 1
ATOM 807 N N . PRO A 1 104 ? 17.988 33.444 -16.162 1.00 63.38 104 PRO A N 1
ATOM 808 C CA . PRO A 1 104 ? 17.881 34.655 -16.955 1.00 63.38 104 PRO A CA 1
ATOM 809 C C . PRO A 1 104 ? 19.279 34.945 -17.495 1.00 63.38 104 PRO A C 1
ATOM 811 O O . PRO A 1 104 ? 20.244 35.028 -16.729 1.00 63.38 104 PRO A O 1
ATOM 814 N N . ARG A 1 105 ? 19.409 34.945 -18.826 1.00 63.78 105 ARG A N 1
ATOM 815 C CA . ARG A 1 105 ? 20.684 35.191 -19.492 1.00 63.78 105 ARG A CA 1
ATOM 816 C C . ARG A 1 105 ? 21.124 36.572 -19.038 1.00 63.78 105 ARG A C 1
ATOM 818 O O . ARG A 1 105 ? 20.535 37.568 -19.444 1.00 63.78 105 ARG A O 1
ATOM 825 N N . ARG A 1 106 ? 22.123 36.624 -18.154 1.00 68.94 106 ARG A N 1
ATOM 826 C CA . ARG A 1 106 ? 22.762 37.880 -17.773 1.00 68.94 106 ARG A CA 1
ATOM 827 C C . ARG A 1 106 ? 23.192 38.546 -19.087 1.00 68.94 106 ARG A C 1
ATOM 829 O O . ARG A 1 106 ? 23.835 37.858 -19.888 1.00 68.94 106 ARG A O 1
ATOM 836 N N . PRO A 1 107 ? 22.808 39.805 -19.354 1.00 68.25 107 PRO A N 1
ATOM 837 C CA . PRO A 1 107 ? 23.245 40.495 -20.556 1.00 68.25 107 PRO A CA 1
ATOM 838 C C . PRO A 1 107 ? 24.766 40.396 -20.631 1.00 68.25 107 PRO A C 1
ATOM 840 O O . PRO A 1 107 ? 25.456 40.702 -19.655 1.00 68.25 107 PRO A O 1
ATOM 843 N N . ARG A 1 108 ? 25.291 39.885 -21.750 1.00 69.75 108 ARG A N 1
ATOM 844 C CA . ARG A 1 108 ? 26.737 39.896 -21.979 1.00 69.75 108 ARG A CA 1
ATOM 845 C C . ARG A 1 108 ? 27.183 41.361 -21.906 1.00 69.75 108 ARG A C 1
ATOM 847 O O . ARG A 1 108 ? 26.573 42.176 -22.600 1.00 69.75 108 ARG A O 1
ATOM 854 N N . PRO A 1 109 ? 28.193 41.718 -21.092 1.00 68.75 109 PRO A N 1
ATOM 855 C CA . PRO A 1 109 ? 28.782 43.044 -21.187 1.00 68.75 109 PRO A CA 1
ATOM 856 C C . PRO A 1 109 ? 29.260 43.221 -22.631 1.00 68.75 109 PRO A C 1
ATOM 858 O O . PRO A 1 109 ? 29.964 42.360 -23.163 1.00 68.75 109 PRO A O 1
ATOM 861 N N . GLY A 1 110 ? 28.768 44.273 -23.287 1.00 74.00 110 GLY A N 1
ATOM 862 C CA . GLY A 1 110 ? 29.078 44.559 -24.683 1.00 74.00 110 GLY A CA 1
ATOM 863 C C . GLY A 1 110 ? 30.586 44.708 -24.912 1.00 74.00 110 GLY A C 1
ATOM 864 O O . GLY A 1 110 ? 31.343 44.895 -23.952 1.00 74.00 110 GLY A O 1
ATOM 865 N N . PRO A 1 111 ? 31.041 44.613 -26.172 1.00 74.81 111 PRO A N 1
ATOM 866 C CA . PRO A 1 111 ? 32.445 44.790 -26.505 1.00 74.81 111 PRO A CA 1
ATOM 867 C C . PRO A 1 111 ? 32.930 46.134 -25.959 1.00 74.81 111 PRO A C 1
ATOM 869 O O . PRO A 1 111 ? 32.370 47.191 -26.248 1.00 74.81 111 PRO A O 1
ATOM 872 N N . ARG A 1 112 ? 33.962 46.066 -25.116 1.00 71.62 112 ARG A N 1
ATOM 873 C CA . ARG A 1 112 ? 34.641 47.237 -24.565 1.00 71.62 112 ARG A CA 1
ATOM 874 C C . ARG A 1 112 ? 35.152 48.065 -25.756 1.00 71.62 112 ARG A C 1
ATOM 876 O O . ARG A 1 112 ? 35.834 47.485 -26.604 1.00 71.62 112 ARG A O 1
ATOM 883 N N . PRO A 1 113 ? 34.824 49.363 -25.872 1.00 68.50 113 PRO A N 1
ATOM 884 C CA . PRO A 1 113 ? 35.294 50.159 -26.997 1.00 68.50 113 PRO A CA 1
ATOM 885 C C . PRO A 1 113 ? 36.830 50.191 -27.006 1.00 68.50 113 PRO A C 1
ATOM 887 O O . PRO A 1 113 ? 37.444 50.251 -25.932 1.00 68.50 113 PRO A O 1
ATOM 890 N N . PRO A 1 114 ? 37.468 50.122 -28.189 1.00 65.25 114 PRO A N 1
ATOM 891 C CA . PRO A 1 114 ? 38.914 50.210 -28.288 1.00 65.25 114 PRO A CA 1
ATOM 892 C C . PRO A 1 114 ? 39.369 51.568 -27.755 1.00 65.25 114 PRO A C 1
ATOM 894 O O . PRO A 1 114 ? 38.775 52.599 -28.066 1.00 65.25 114 PRO A O 1
ATOM 897 N N . ALA A 1 115 ? 40.415 51.549 -26.927 1.00 62.59 115 ALA A N 1
ATOM 898 C CA . ALA A 1 115 ? 41.025 52.747 -26.374 1.00 62.59 115 ALA A CA 1
ATOM 899 C C . ALA A 1 115 ? 41.323 53.729 -27.512 1.00 62.59 115 ALA A C 1
ATOM 901 O O . ALA A 1 115 ? 42.128 53.425 -28.395 1.00 62.59 115 ALA A O 1
ATOM 902 N N . SER A 1 116 ? 40.653 54.885 -27.500 1.00 60.09 116 SER A N 1
ATOM 903 C CA . SER A 1 116 ? 40.899 55.962 -28.450 1.00 60.09 116 SER A CA 1
ATOM 904 C C . SER A 1 116 ? 42.384 56.293 -28.426 1.00 60.09 116 SER A C 1
ATOM 906 O O . SER A 1 116 ? 42.907 56.861 -27.465 1.00 60.09 116 SER A O 1
ATOM 908 N N . ARG A 1 117 ? 43.066 55.879 -29.495 1.00 59.28 117 ARG A N 1
ATOM 909 C CA . ARG A 1 117 ? 44.440 56.246 -29.808 1.00 59.28 117 ARG A CA 1
ATOM 910 C C . ARG A 1 117 ? 44.515 57.767 -29.742 1.00 59.28 117 ARG A C 1
ATOM 912 O O . ARG A 1 117 ? 43.924 58.460 -30.564 1.00 59.28 117 ARG A O 1
ATOM 919 N N . ARG A 1 118 ? 45.233 58.266 -28.737 1.00 56.38 118 ARG A N 1
ATOM 920 C CA . ARG A 1 118 ? 45.712 59.645 -28.649 1.00 56.38 118 ARG A CA 1
ATOM 921 C C . ARG A 1 118 ? 46.404 59.978 -29.972 1.00 56.38 118 ARG A C 1
ATOM 923 O O . ARG A 1 118 ? 47.515 59.518 -30.219 1.00 56.38 118 ARG A O 1
ATOM 930 N N . VAL A 1 119 ? 45.739 60.746 -30.829 1.00 59.56 119 VAL A N 1
ATOM 931 C CA . VAL A 1 119 ? 46.383 61.392 -31.971 1.00 59.56 119 VAL A CA 1
ATOM 932 C C . VAL A 1 119 ? 46.930 62.712 -31.451 1.00 59.56 119 VAL A C 1
ATOM 934 O O . VAL A 1 119 ? 46.187 63.649 -31.169 1.00 59.56 119 VAL A O 1
ATOM 937 N N . SER A 1 120 ? 48.243 62.746 -31.250 1.00 54.69 120 SER A N 1
ATOM 938 C CA . SER A 1 120 ? 48.990 63.967 -30.968 1.00 54.69 120 SER A CA 1
ATOM 939 C C . SER A 1 120 ? 48.813 64.960 -32.127 1.00 54.69 120 SER A C 1
ATOM 941 O O . SER A 1 120 ? 49.041 64.573 -33.275 1.00 54.69 120 SER A O 1
ATOM 943 N N . PRO A 1 121 ? 48.465 66.234 -31.880 1.00 57.94 121 PRO A N 1
ATOM 944 C CA . PRO A 1 121 ? 48.428 67.236 -32.936 1.00 57.94 121 PRO A CA 1
ATOM 945 C C . PRO A 1 121 ? 49.859 67.606 -33.339 1.00 57.94 121 PRO A C 1
ATOM 947 O O . PRO A 1 121 ? 50.601 68.231 -32.580 1.00 57.94 121 PRO A O 1
ATOM 950 N N . ARG A 1 122 ? 50.260 67.216 -34.553 1.00 54.84 122 ARG A N 1
ATOM 951 C CA . ARG A 1 122 ? 51.516 67.648 -35.174 1.00 54.84 122 ARG A CA 1
ATOM 952 C C . ARG A 1 122 ? 51.21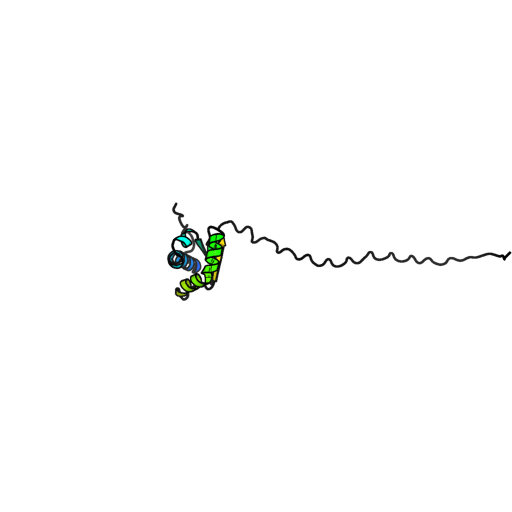3 68.728 -36.217 1.00 54.84 122 ARG A C 1
ATOM 954 O O . ARG A 1 122 ? 50.826 68.432 -37.334 1.00 54.84 122 ARG A O 1
ATOM 961 N N . ARG A 1 123 ? 51.338 69.970 -35.744 1.00 51.41 123 ARG A N 1
ATOM 962 C CA . ARG A 1 123 ? 51.961 71.164 -36.348 1.00 51.41 123 ARG A CA 1
ATOM 963 C C . ARG A 1 123 ? 51.939 71.356 -37.881 1.00 51.41 123 ARG A C 1
ATOM 965 O O . ARG A 1 123 ? 52.396 70.498 -38.626 1.00 51.41 123 ARG A O 1
ATOM 972 N N . SER A 1 124 ? 51.678 72.623 -38.234 1.00 50.56 124 SER A N 1
ATOM 973 C CA . SER A 1 124 ? 51.933 73.325 -39.508 1.00 50.56 124 SER A CA 1
ATOM 974 C C . SER A 1 124 ? 50.912 73.046 -40.609 1.00 50.56 124 SER A C 1
ATOM 976 O O . SER A 1 124 ? 50.698 71.904 -40.968 1.00 50.56 124 SER A O 1
ATOM 978 N N . GLY A 1 125 ? 50.257 74.024 -41.226 1.00 50.81 125 GLY A N 1
ATOM 979 C CA . GLY A 1 125 ? 50.471 75.468 -41.311 1.00 50.81 125 GLY A CA 1
ATOM 980 C C . GLY A 1 125 ? 50.197 75.875 -42.764 1.00 50.81 125 GLY A C 1
ATOM 981 O O . GLY A 1 125 ? 50.404 75.042 -43.640 1.00 50.81 125 GLY A O 1
ATOM 982 N N . LYS A 1 126 ? 49.826 77.148 -42.998 1.00 54.31 126 LYS A N 1
ATOM 983 C CA . LYS A 1 126 ? 49.745 77.795 -44.330 1.00 54.31 126 LYS A CA 1
ATOM 984 C C . LYS A 1 126 ? 48.624 77.240 -45.245 1.00 54.31 126 LYS A C 1
ATOM 986 O O . LYS A 1 126 ? 48.334 76.063 -45.238 1.00 54.31 126 LYS A O 1
ATOM 991 N N . GLU A 1 127 ? 47.907 78.004 -46.060 1.00 53.84 127 GLU A N 1
ATOM 992 C CA . GLU A 1 127 ? 48.032 79.389 -46.489 1.00 53.84 127 GLU A CA 1
ATOM 993 C C . GLU A 1 127 ? 46.729 79.804 -47.211 1.00 53.84 127 GLU A C 1
ATOM 995 O O . GLU A 1 127 ? 46.123 78.990 -47.895 1.00 53.84 127 GLU A O 1
ATOM 1000 N N . ARG A 1 128 ? 46.396 81.098 -47.104 1.00 52.78 128 ARG A N 1
ATOM 1001 C CA . ARG A 1 128 ? 45.916 81.988 -48.183 1.00 52.78 128 ARG A CA 1
ATOM 1002 C C . ARG A 1 128 ? 44.551 81.768 -48.872 1.00 52.78 128 ARG A C 1
ATOM 1004 O O . ARG A 1 128 ? 44.390 80.869 -49.677 1.00 52.78 128 ARG A O 1
ATOM 1011 N N . THR A 1 129 ? 43.693 82.787 -48.666 1.00 55.16 129 THR A N 1
ATOM 1012 C CA . THR A 1 129 ? 43.031 83.673 -49.673 1.00 55.16 129 THR A CA 1
ATOM 1013 C C . THR A 1 129 ? 42.208 83.011 -50.789 1.00 55.16 129 THR A C 1
ATOM 1015 O O . THR A 1 129 ? 42.712 82.132 -51.463 1.00 55.16 129 THR A O 1
ATOM 1018 N N . ARG A 1 130 ? 40.991 83.429 -51.163 1.00 52.88 130 ARG A N 1
ATOM 1019 C CA . ARG A 1 130 ? 40.396 84.767 -51.404 1.00 52.88 130 ARG A CA 1
ATOM 1020 C C . ARG A 1 130 ? 38.897 84.499 -51.716 1.00 52.88 130 ARG A C 1
ATOM 1022 O O . ARG A 1 130 ? 38.605 83.468 -52.309 1.00 52.88 130 ARG A O 1
ATOM 1029 N N . SER A 1 131 ? 37.943 85.256 -51.165 1.00 56.84 131 SER A N 1
ATOM 1030 C CA . SER A 1 131 ? 37.139 86.294 -51.866 1.00 56.84 131 SER A CA 1
ATOM 1031 C C . SER A 1 131 ? 36.528 85.823 -53.197 1.00 56.84 131 SER A C 1
ATOM 1033 O O . SER A 1 131 ? 37.269 85.528 -54.124 1.00 56.84 131 SER A O 1
ATOM 1035 N N . SER A 1 132 ? 35.209 85.609 -53.259 1.00 55.50 132 SER A N 1
ATOM 1036 C CA . SER A 1 132 ? 34.142 86.607 -53.528 1.00 55.50 132 SER A CA 1
ATOM 1037 C C . SER A 1 132 ? 33.948 86.884 -55.017 1.00 55.50 132 SER A C 1
ATOM 1039 O O . SER A 1 132 ? 34.911 87.222 -55.699 1.00 55.50 132 SER A O 1
ATOM 1041 N N . GLY A 1 133 ? 32.688 86.842 -55.453 1.00 52.97 133 GLY A N 1
ATOM 1042 C CA . GLY A 1 133 ? 32.230 87.300 -56.763 1.00 52.97 133 GLY A CA 1
ATOM 1043 C C . GLY A 1 133 ? 31.179 86.375 -57.326 1.00 52.97 133 GLY A C 1
ATOM 1044 O O . GLY A 1 133 ? 31.579 85.517 -58.136 1.00 52.97 133 GLY A O 1
#